Protein AF-A0A3C0EVQ6-F1 (afdb_monomer_lite)

pLDDT: mean 96.34, std 2.84, range [80.44, 98.38]

Radius of gyration: 12.83 Å; chains: 1; bounding box: 28×24×26 Å

Foldseek 3Di:
DPPVCPVVVVVVVVVVVPDDDDPDDDDDDPCCVVCVPDPPCPVVDDD

Secondary structure (DSSP, 8-state):
--GGGTHHHHHHHHHHTTSPP--S--PPPTTHHHHTT---GGGG---

Sequence (47 aa):
LPEDQQEFLQLNAELAEKWPNITEKKDPLPEAENWADKTNKREYLEI

Structure (mmCIF, N/CA/C/O backbone):
data_AF-A0A3C0EVQ6-F1
#
_entry.id   AF-A0A3C0EVQ6-F1
#
loop_
_atom_site.group_PDB
_atom_site.id
_atom_site.type_symbol
_atom_site.label_atom_id
_atom_site.label_alt_id
_atom_site.label_comp_id
_atom_site.label_asym_id
_atom_site.label_entity_id
_atom_site.label_seq_id
_atom_site.pdbx_PDB_ins_code
_atom_site.Cartn_x
_atom_site.Cartn_y
_atom_site.Cartn_z
_atom_site.occupancy
_atom_site.B_iso_or_equiv
_atom_site.auth_seq_id
_atom_site.auth_comp_id
_atom_site.auth_asym_id
_atom_site.auth_atom_id
_atom_site.pdbx_PDB_model_num
ATOM 1 N N . LEU A 1 1 ? -9.863 -3.117 10.257 1.00 80.44 1 LEU A N 1
ATOM 2 C CA . LEU A 1 1 ? -8.609 -2.364 10.050 1.00 80.44 1 LEU A CA 1
ATOM 3 C C . LEU A 1 1 ? -8.488 -1.339 11.169 1.00 80.44 1 LEU A C 1
ATOM 5 O O . LEU A 1 1 ? -9.536 -0.920 11.663 1.00 80.44 1 LEU A O 1
ATOM 9 N N . PRO A 1 2 ? -7.268 -0.970 11.588 1.00 94.81 2 PRO A N 1
ATOM 10 C CA . PRO A 1 2 ? -7.040 0.233 12.386 1.00 94.81 2 PRO A CA 1
ATOM 11 C C . PRO A 1 2 ? -7.741 1.455 11.769 1.00 94.81 2 PRO A C 1
ATOM 13 O O . PRO A 1 2 ? -7.968 1.489 10.557 1.00 94.81 2 PRO A O 1
ATOM 16 N N . GLU A 1 3 ? -8.143 2.420 12.595 1.00 94.94 3 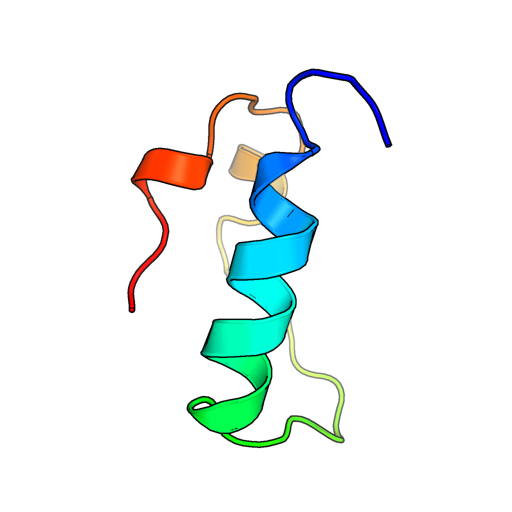GLU A N 1
ATOM 17 C CA . GLU A 1 3 ? -8.907 3.596 12.148 1.00 94.94 3 GLU A CA 1
ATOM 18 C C . GLU A 1 3 ? -8.129 4.424 11.113 1.00 94.94 3 GLU A C 1
ATOM 20 O O . GLU A 1 3 ? -8.677 4.810 10.083 1.00 94.94 3 GLU A O 1
ATOM 25 N N . ASP A 1 4 ? -6.821 4.565 11.321 1.00 93.31 4 ASP A N 1
ATOM 26 C CA . ASP A 1 4 ? -5.861 5.233 10.438 1.00 93.31 4 ASP A CA 1
ATOM 27 C C . ASP A 1 4 ? -5.576 4.475 9.128 1.00 93.31 4 ASP A C 1
ATOM 29 O O . ASP A 1 4 ? -4.867 4.982 8.264 1.00 93.31 4 ASP A O 1
ATOM 33 N N . GLN A 1 5 ? -6.136 3.275 8.947 1.00 96.31 5 GLN A N 1
ATOM 34 C CA . GLN A 1 5 ? -5.933 2.447 7.752 1.00 96.31 5 GLN A CA 1
ATOM 35 C C . GLN A 1 5 ? -7.219 2.193 6.955 1.00 96.31 5 GLN A C 1
ATOM 37 O O . GLN A 1 5 ? -7.200 1.441 5.979 1.00 96.31 5 GLN A O 1
ATOM 42 N N . GLN A 1 6 ? -8.348 2.794 7.338 1.00 97.75 6 GLN A N 1
ATOM 43 C CA . GLN A 1 6 ? -9.632 2.576 6.654 1.00 97.75 6 GLN A CA 1
ATOM 44 C C . GLN A 1 6 ? -9.612 3.046 5.189 1.00 97.75 6 GLN A C 1
ATOM 46 O O . GLN A 1 6 ? -10.222 2.404 4.334 1.00 97.75 6 GLN A O 1
ATOM 51 N N . GLU A 1 7 ? -8.859 4.107 4.873 1.00 96.31 7 GLU A N 1
ATOM 52 C CA . GLU A 1 7 ? -8.731 4.642 3.506 1.00 96.31 7 GLU A CA 1
ATOM 53 C C . GLU A 1 7 ? -8.175 3.625 2.492 1.00 96.31 7 GLU A C 1
ATOM 55 O O . GLU A 1 7 ? -8.489 3.693 1.301 1.00 96.31 7 GLU A O 1
ATOM 60 N N . PHE A 1 8 ? -7.403 2.634 2.956 1.00 97.56 8 PHE A N 1
ATOM 61 C CA . PHE A 1 8 ? -6.803 1.626 2.085 1.00 97.56 8 PHE A CA 1
ATOM 62 C C . PHE A 1 8 ? -7.841 0.690 1.460 1.00 97.56 8 PHE A C 1
ATOM 64 O O . PHE A 1 8 ? -7.548 0.071 0.443 1.00 97.56 8 PHE A O 1
ATOM 71 N N . LEU A 1 9 ? -9.061 0.593 2.004 1.00 98.12 9 LEU A N 1
ATOM 72 C CA . LEU A 1 9 ? -10.125 -0.214 1.395 1.00 98.12 9 LEU A CA 1
ATOM 73 C C . LEU A 1 9 ? -10.525 0.324 0.022 1.00 98.12 9 LEU A C 1
ATOM 75 O O . LEU A 1 9 ? -10.517 -0.419 -0.959 1.00 98.12 9 LEU A O 1
ATOM 79 N N . GLN A 1 10 ? -10.846 1.617 -0.045 1.00 97.62 10 GLN A N 1
ATOM 80 C CA . GLN A 1 10 ? -11.222 2.264 -1.297 1.00 97.62 10 GLN A CA 1
ATOM 81 C C . GLN A 1 10 ? -10.025 2.334 -2.249 1.00 97.62 10 GLN A C 1
ATOM 83 O O . GLN A 1 10 ? -10.154 1.992 -3.421 1.00 97.62 10 GLN A O 1
ATOM 88 N N . LEU A 1 11 ? -8.847 2.694 -1.731 1.00 97.69 11 LEU A N 1
ATOM 89 C CA . LEU A 1 11 ? -7.624 2.764 -2.528 1.00 97.69 11 LEU A CA 1
ATOM 90 C C . LEU A 1 11 ? -7.293 1.422 -3.198 1.00 97.69 11 LEU A C 1
ATOM 92 O O . LEU A 1 11 ? -6.979 1.387 -4.385 1.00 97.69 11 LEU A O 1
ATOM 96 N N . ASN A 1 12 ? -7.398 0.314 -2.457 1.00 97.88 12 ASN A N 1
ATOM 97 C CA . ASN A 1 12 ? -7.144 -1.017 -3.000 1.00 97.88 12 ASN A CA 1
ATOM 98 C C . ASN A 1 12 ? -8.148 -1.386 -4.097 1.00 97.88 12 ASN A C 1
ATOM 100 O O . ASN A 1 12 ? -7.746 -1.979 -5.094 1.00 97.88 12 ASN A O 1
ATOM 104 N N . ALA A 1 13 ? -9.428 -1.030 -3.940 1.00 98.38 13 ALA A N 1
ATOM 105 C CA . ALA A 1 13 ? -10.434 -1.268 -4.973 1.00 98.38 13 ALA A CA 1
ATOM 106 C C . ALA A 1 13 ? -10.107 -0.497 -6.264 1.00 98.38 13 ALA A C 1
ATOM 108 O O . ALA A 1 13 ? -10.102 -1.083 -7.342 1.00 98.38 13 ALA A O 1
ATOM 109 N N . GLU A 1 14 ? -9.756 0.786 -6.150 1.00 98.25 14 GLU A N 1
ATOM 110 C CA . GLU A 1 14 ? -9.437 1.632 -7.306 1.00 98.25 14 GLU A CA 1
ATOM 111 C C . GLU A 1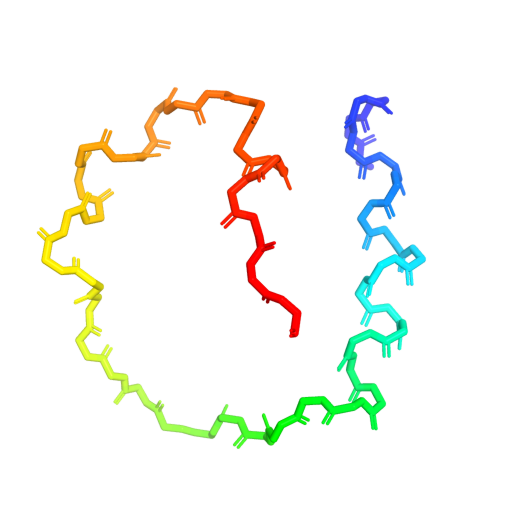 14 ? -8.143 1.215 -8.022 1.00 98.25 14 GLU A C 1
ATOM 113 O O . GLU A 1 14 ? -8.073 1.250 -9.252 1.00 98.25 14 GLU A O 1
ATOM 118 N N . LEU A 1 15 ? -7.098 0.841 -7.276 1.00 98.12 15 LEU A N 1
ATOM 119 C CA . LEU A 1 15 ? -5.814 0.453 -7.866 1.00 98.12 15 LEU A CA 1
ATOM 120 C C . LEU A 1 15 ? -5.835 -0.962 -8.442 1.00 98.12 15 LEU A C 1
ATOM 122 O O . LEU A 1 15 ? -5.168 -1.204 -9.447 1.00 98.12 15 LEU A O 1
ATOM 126 N N . ALA A 1 16 ? -6.632 -1.877 -7.884 1.00 98.19 16 ALA A N 1
ATOM 127 C CA . ALA A 1 16 ? -6.790 -3.224 -8.432 1.00 98.19 16 ALA A CA 1
ATOM 128 C C . ALA A 1 16 ? -7.374 -3.226 -9.857 1.00 98.19 16 ALA A C 1
ATOM 130 O O . ALA A 1 16 ? -7.073 -4.130 -10.633 1.00 98.19 16 ALA A O 1
ATOM 131 N N . GLU A 1 17 ? -8.171 -2.216 -10.219 1.00 97.94 17 GLU A N 1
ATOM 132 C CA . GLU A 1 17 ? -8.699 -2.057 -11.581 1.00 97.94 17 GLU A CA 1
ATOM 133 C C . GLU A 1 17 ? -7.664 -1.504 -12.574 1.00 97.94 17 GLU A C 1
ATOM 135 O O . GLU A 1 17 ? -7.808 -1.689 -13.783 1.00 97.94 17 GLU A O 1
ATOM 140 N N . LYS A 1 18 ? -6.626 -0.813 -12.085 1.00 97.69 18 LYS A N 1
ATOM 141 C CA . LYS A 1 18 ? -5.657 -0.077 -12.918 1.00 97.69 18 LYS A CA 1
ATOM 142 C C . LYS A 1 18 ? -4.312 -0.781 -13.046 1.00 97.69 18 LYS A C 1
ATOM 144 O O . LYS A 1 18 ? -3.671 -0.691 -14.091 1.00 97.69 18 LYS A O 1
ATOM 149 N N . TRP A 1 19 ? -3.849 -1.420 -11.977 1.00 97.81 19 TRP A N 1
ATOM 150 C CA . TRP A 1 19 ? -2.512 -1.998 -11.919 1.00 97.81 19 TRP A CA 1
ATOM 151 C C . TRP A 1 19 ? -2.434 -3.376 -12.586 1.00 97.81 19 TRP A C 1
ATOM 153 O O . TRP A 1 19 ? -3.402 -4.139 -12.579 1.00 97.81 19 TRP A O 1
ATOM 163 N N . PRO A 1 20 ? -1.268 -3.731 -13.159 1.00 97.50 20 PRO A N 1
ATOM 164 C CA . PRO A 1 20 ? -1.061 -5.049 -13.738 1.00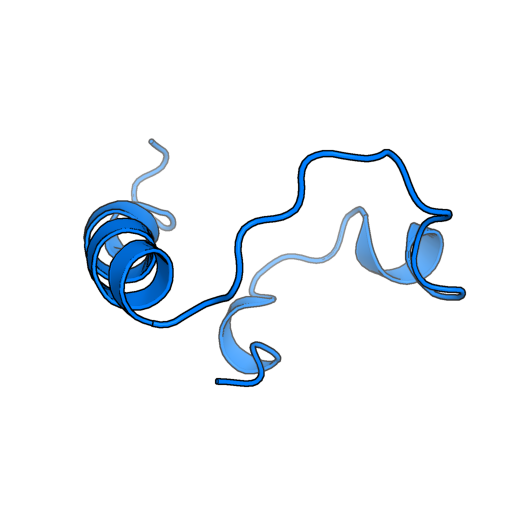 97.50 20 PRO A CA 1
ATOM 165 C C . PRO A 1 20 ? -1.066 -6.138 -12.658 1.00 97.50 20 PRO A C 1
ATOM 167 O O . PRO A 1 20 ? -0.612 -5.934 -11.532 1.00 97.50 20 PRO A O 1
ATOM 170 N N . ASN A 1 21 ? -1.526 -7.335 -13.024 1.00 97.94 21 ASN A N 1
ATOM 171 C CA . ASN A 1 21 ? -1.503 -8.482 -12.124 1.00 97.94 21 ASN A CA 1
ATOM 172 C C . ASN A 1 21 ? -0.061 -8.985 -11.897 1.00 97.94 21 ASN A C 1
ATOM 174 O O . ASN A 1 21 ? 0.712 -9.118 -12.849 1.00 97.94 21 ASN A O 1
ATOM 178 N N . ILE A 1 22 ? 0.295 -9.287 -10.645 1.00 97.19 22 ILE A N 1
ATOM 179 C CA . ILE A 1 22 ? 1.585 -9.878 -10.264 1.00 97.19 22 ILE A CA 1
ATOM 180 C C . ILE A 1 22 ? 1.321 -11.287 -9.717 1.00 97.19 22 ILE A C 1
ATOM 182 O O . ILE A 1 22 ? 0.815 -11.438 -8.608 1.00 97.19 22 ILE A O 1
ATOM 186 N N . THR A 1 23 ? 1.685 -12.320 -10.483 1.00 97.94 23 THR A N 1
ATOM 187 C CA . THR A 1 23 ? 1.457 -13.740 -10.134 1.00 97.94 23 THR A CA 1
ATOM 188 C C . THR A 1 23 ? 2.716 -14.489 -9.698 1.00 97.94 23 THR A C 1
ATOM 190 O O . THR A 1 23 ? 2.638 -15.657 -9.328 1.00 97.94 23 THR A O 1
ATOM 193 N N . GLU A 1 24 ? 3.882 -13.844 -9.753 1.00 98.12 24 GLU A N 1
ATOM 194 C CA . GLU A 1 24 ? 5.178 -14.449 -9.440 1.00 98.12 24 GLU A CA 1
ATOM 195 C C . GLU A 1 24 ? 5.915 -13.657 -8.361 1.00 98.12 24 GLU A C 1
ATOM 197 O O . GLU A 1 24 ? 5.857 -12.424 -8.315 1.00 98.12 24 GLU A O 1
ATOM 202 N N . LYS A 1 25 ? 6.640 -14.379 -7.500 1.00 97.69 25 LYS A N 1
ATOM 203 C CA . LYS A 1 25 ? 7.484 -13.773 -6.471 1.00 97.69 25 LYS A CA 1
ATOM 204 C C . LYS A 1 25 ? 8.648 -13.026 -7.125 1.00 97.69 25 LYS A C 1
ATOM 206 O O . LYS A 1 25 ? 9.291 -13.540 -8.034 1.00 97.69 25 LYS A O 1
ATOM 211 N N . LYS A 1 26 ? 8.955 -11.850 -6.586 1.00 96.38 26 LYS A N 1
ATOM 212 C CA . LYS A 1 26 ? 10.135 -11.048 -6.920 1.00 96.38 26 LYS A CA 1
ATOM 213 C C . LYS A 1 26 ? 10.900 -10.713 -5.645 1.00 96.38 26 LYS A C 1
ATOM 215 O O . LYS A 1 26 ? 10.358 -10.851 -4.544 1.00 96.38 26 LYS A O 1
ATOM 220 N N . ASP A 1 27 ? 12.147 -10.298 -5.803 1.00 98.12 27 ASP A N 1
ATOM 221 C CA . ASP A 1 27 ? 12.932 -9.783 -4.687 1.00 98.12 27 ASP A CA 1
ATOM 222 C C . ASP A 1 27 ? 12.313 -8.479 -4.151 1.00 98.12 27 ASP A C 1
ATOM 224 O O . ASP A 1 27 ? 11.676 -7.738 -4.910 1.00 98.12 27 ASP A O 1
ATOM 228 N N . PRO A 1 28 ? 12.445 -8.204 -2.841 1.00 97.69 28 PRO A N 1
ATOM 229 C CA . PRO A 1 28 ? 11.995 -6.944 -2.267 1.00 97.69 28 PRO A CA 1
ATOM 230 C C . PRO A 1 28 ? 12.787 -5.762 -2.845 1.00 97.69 28 PRO A C 1
ATOM 232 O O . PRO A 1 28 ? 13.866 -5.924 -3.414 1.00 97.69 28 PRO A O 1
ATOM 235 N N . LEU A 1 29 ? 12.269 -4.546 -2.659 1.00 96.56 29 LEU A N 1
ATOM 236 C CA . LEU A 1 29 ? 13.027 -3.337 -2.983 1.00 96.56 29 LEU A CA 1
ATOM 237 C C . LEU A 1 29 ? 14.307 -3.258 -2.126 1.00 96.56 29 LEU A C 1
ATOM 239 O O . LEU A 1 29 ? 14.256 -3.660 -0.961 1.00 96.56 29 LEU A O 1
ATOM 243 N N . PRO A 1 30 ? 15.416 -2.688 -2.644 1.00 97.75 30 PRO A N 1
ATOM 244 C CA . PRO A 1 30 ? 16.686 -2.598 -1.913 1.00 97.75 30 PRO A CA 1
ATOM 245 C C . PRO A 1 30 ? 16.557 -1.978 -0.519 1.00 97.75 30 PRO A C 1
ATOM 247 O O . PRO A 1 30 ? 17.220 -2.403 0.418 1.00 97.75 30 PRO A O 1
ATOM 250 N N . GLU A 1 31 ? 15.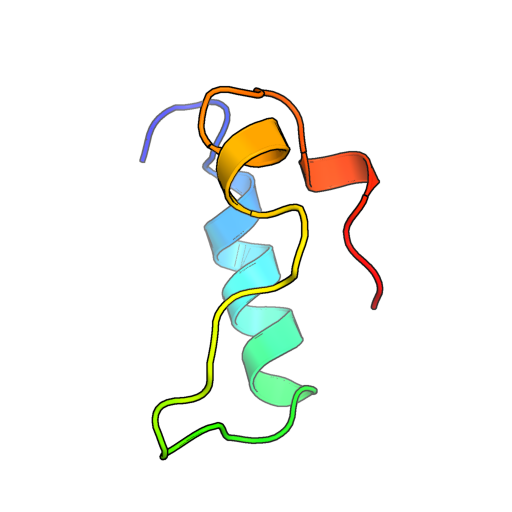647 -1.015 -0.370 1.00 96.38 31 GLU A N 1
ATOM 251 C CA . GLU A 1 31 ? 15.450 -0.267 0.871 1.00 96.38 31 GLU A CA 1
ATOM 252 C C . GLU A 1 31 ? 14.356 -0.844 1.777 1.00 96.38 31 GLU A C 1
ATOM 254 O O . GLU A 1 31 ? 13.966 -0.196 2.746 1.00 96.38 31 GLU A O 1
ATOM 259 N N . ALA A 1 32 ? 13.820 -2.034 1.486 1.00 97.44 32 ALA A N 1
ATOM 260 C CA . ALA A 1 32 ? 12.661 -2.577 2.199 1.00 97.44 32 ALA A CA 1
ATOM 261 C C . ALA A 1 32 ? 12.855 -2.630 3.727 1.00 97.44 32 ALA A C 1
ATOM 263 O O . ALA A 1 32 ? 11.941 -2.259 4.466 1.00 97.44 32 ALA A O 1
ATOM 264 N N . GLU A 1 33 ? 14.047 -3.010 4.198 1.00 97.19 33 GLU A N 1
ATOM 265 C CA . GLU A 1 33 ? 14.380 -3.048 5.631 1.00 97.19 33 GLU A CA 1
ATOM 266 C C . GLU A 1 33 ? 14.292 -1.658 6.280 1.00 97.19 33 GLU A C 1
ATOM 268 O O . GLU A 1 33 ? 13.729 -1.511 7.363 1.00 97.19 33 GLU A O 1
ATOM 273 N N . ASN A 1 34 ? 14.723 -0.608 5.574 1.00 96.62 34 ASN A N 1
ATOM 274 C CA . ASN A 1 34 ? 14.675 0.778 6.050 1.00 96.62 34 ASN A CA 1
ATOM 275 C C . ASN A 1 34 ? 13.243 1.328 6.184 1.00 96.62 34 ASN A C 1
ATOM 277 O O . ASN A 1 34 ? 13.031 2.372 6.810 1.00 96.62 34 ASN A O 1
ATOM 281 N N . TRP A 1 35 ? 12.258 0.663 5.577 1.00 96.88 35 TRP A N 1
ATOM 282 C CA . TRP A 1 35 ? 10.855 1.079 5.565 1.00 96.88 35 TRP A CA 1
ATOM 283 C C . TRP A 1 35 ? 9.930 0.182 6.389 1.00 96.88 35 TRP A C 1
A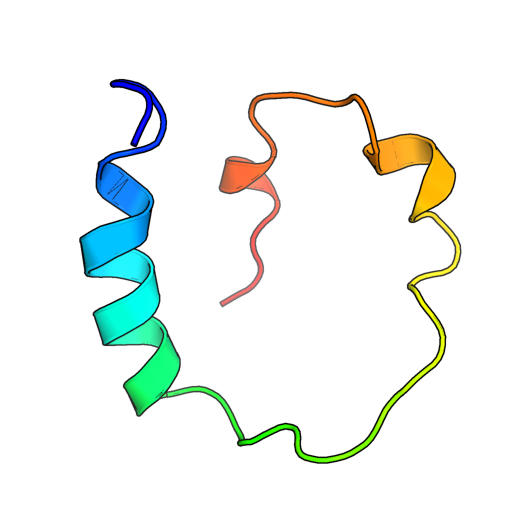TOM 285 O O . TRP A 1 35 ? 8.742 0.509 6.493 1.00 96.88 35 TRP A O 1
ATOM 295 N N . ALA A 1 36 ? 10.426 -0.917 6.961 1.00 96.44 36 ALA A N 1
ATOM 296 C CA . ALA A 1 36 ? 9.602 -1.913 7.648 1.00 96.44 36 ALA A CA 1
ATOM 297 C C . ALA A 1 36 ? 8.770 -1.296 8.786 1.00 96.44 36 ALA A C 1
ATOM 299 O O . ALA A 1 36 ? 7.547 -1.440 8.791 1.00 96.44 36 ALA A O 1
ATOM 300 N N . ASP A 1 37 ? 9.413 -0.506 9.651 1.00 95.75 37 ASP A N 1
ATOM 301 C CA . ASP A 1 37 ? 8.794 0.056 10.861 1.00 95.75 37 ASP A CA 1
ATOM 302 C C . ASP A 1 37 ? 8.317 1.512 10.707 1.00 95.75 37 ASP A C 1
ATOM 304 O O . ASP A 1 37 ? 7.813 2.123 11.652 1.00 95.75 37 ASP A O 1
ATOM 308 N N . LYS A 1 38 ? 8.469 2.104 9.516 1.00 96.06 38 LYS A N 1
ATOM 309 C CA . LYS A 1 38 ? 8.036 3.484 9.260 1.00 96.06 38 LYS A CA 1
ATOM 310 C C . LYS A 1 38 ? 6.517 3.560 9.100 1.00 96.06 38 LYS A C 1
ATOM 312 O O . LYS A 1 38 ? 5.929 2.842 8.288 1.00 96.06 38 LYS A O 1
ATOM 317 N N . THR A 1 39 ? 5.897 4.483 9.830 1.00 95.06 39 THR A N 1
ATOM 318 C CA . THR A 1 39 ? 4.472 4.822 9.722 1.00 95.06 39 THR A CA 1
ATOM 319 C C . THR A 1 39 ? 4.236 5.907 8.666 1.00 95.06 39 THR A C 1
ATOM 321 O O . THR A 1 39 ? 5.184 6.471 8.122 1.00 95.06 39 THR A O 1
ATOM 324 N N . ASN A 1 40 ? 2.967 6.183 8.342 1.00 94.38 40 ASN A N 1
ATOM 325 C CA . ASN A 1 40 ? 2.555 7.269 7.439 1.00 94.38 40 ASN A CA 1
ATOM 326 C C . ASN A 1 40 ? 3.146 7.203 6.014 1.00 94.38 40 ASN A C 1
ATOM 328 O O . ASN A 1 40 ? 3.272 8.214 5.334 1.00 94.38 40 ASN A O 1
ATOM 332 N N . LYS A 1 41 ? 3.447 5.998 5.508 1.00 96.25 41 LYS A N 1
ATOM 333 C CA . LYS A 1 41 ? 4.057 5.791 4.177 1.00 96.25 41 LYS A CA 1
ATOM 334 C C . LYS 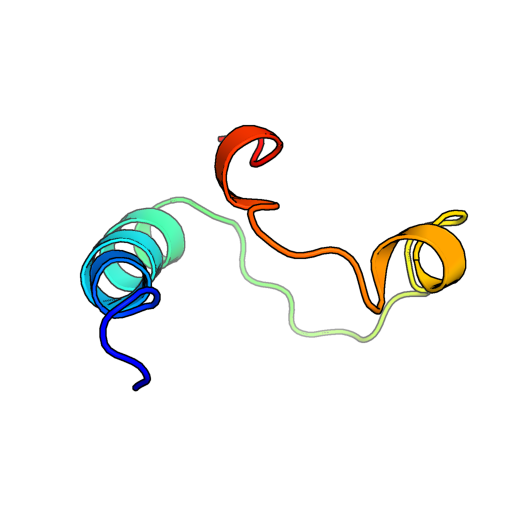A 1 41 ? 3.145 6.127 2.986 1.00 96.25 41 LYS A C 1
ATOM 336 O O . LYS A 1 41 ? 3.584 6.068 1.842 1.00 96.25 41 LYS A O 1
ATOM 341 N N . ARG A 1 42 ? 1.880 6.469 3.243 1.00 95.31 42 ARG A N 1
ATOM 342 C CA . ARG A 1 42 ? 0.857 6.761 2.232 1.00 95.31 42 ARG A CA 1
ATOM 343 C C . ARG A 1 42 ? 1.265 7.873 1.260 1.00 95.31 42 ARG A C 1
ATOM 345 O O . ARG A 1 42 ? 0.868 7.818 0.097 1.00 95.31 42 ARG A O 1
ATOM 352 N N . GLU A 1 43 ? 2.034 8.853 1.730 1.00 95.69 43 GLU A N 1
ATOM 353 C CA . GLU A 1 43 ? 2.510 9.990 0.930 1.00 95.69 43 GLU A CA 1
ATOM 354 C C . GLU A 1 43 ? 3.544 9.601 -0.142 1.00 95.69 43 GLU A C 1
ATOM 356 O O . GLU A 1 43 ? 3.698 10.321 -1.122 1.00 95.69 43 GLU A O 1
ATOM 361 N N . TYR A 1 44 ? 4.207 8.448 0.006 1.00 96.38 44 TYR A N 1
ATOM 362 C CA . TYR A 1 44 ? 5.224 7.954 -0.931 1.00 96.38 44 TYR A CA 1
ATOM 363 C C . TYR A 1 44 ? 4.658 6.999 -1.994 1.00 96.38 44 TYR A C 1
ATOM 365 O O . TYR A 1 44 ? 5.424 6.400 -2.742 1.00 96.38 44 TYR A O 1
ATOM 373 N N . LEU A 1 45 ? 3.337 6.795 -2.043 1.00 96.50 45 LEU A N 1
ATOM 374 C CA . LEU A 1 45 ? 2.716 5.934 -3.047 1.00 96.50 45 LEU A CA 1
ATOM 375 C C . LEU A 1 45 ? 2.789 6.583 -4.436 1.00 96.50 45 LEU A C 1
ATOM 377 O O . LEU A 1 45 ? 2.218 7.650 -4.657 1.00 96.50 45 LEU A O 1
ATOM 381 N N . GLU A 1 46 ? 3.426 5.890 -5.373 1.00 94.06 46 GLU A N 1
ATOM 382 C CA . GLU A 1 46 ? 3.446 6.233 -6.797 1.00 94.06 46 GLU A CA 1
ATOM 383 C C . GLU A 1 46 ? 2.227 5.596 -7.489 1.00 94.06 46 GLU A C 1
ATOM 385 O O . GLU A 1 46 ? 1.985 4.401 -7.314 1.00 94.06 46 GLU A O 1
ATOM 390 N N . ILE A 1 47 ? 1.435 6.390 -8.227 1.00 89.56 47 ILE A N 1
ATOM 391 C CA . ILE A 1 47 ? 0.208 5.952 -8.930 1.00 89.56 47 ILE A CA 1
ATOM 392 C C . ILE A 1 47 ? 0.457 5.863 -10.431 1.00 89.56 47 ILE A C 1
ATOM 394 O O . ILE A 1 47 ? 1.013 6.840 -10.982 1.00 89.56 47 ILE A O 1
#